Protein AF-A0AAX4FGJ7-F1 (afdb_monomer)

Foldseek 3Di:
DPAPPCCVVCVVVVDPDDDPPPDPVLLVQLCVQVVDNPDDPVVSSVSCVLDDDDDLQPDDQDRDPPGDDDLVSLLVSLVCCQAPPCLVSVDPDDDDDPSSVVSRDFFDQDPPDWFDAPVPPDPDPDDPPRGDGHGDTDGDHPNDDD

Organism: Xanthomonas euvesicatoria (NCBI:txid456327)

Secondary structure (DSSP, 8-state):
---HHHHHHTGGGGSS---TT--HHHHHHHHHHHS-SS--HHHHHHHHTT-----S--S---SSTT----HHHHHHHHHHIIIIIHHHH--S-----HHHHHH----EE-TTPPPB--GGGGSSSS-GGG-S-B--EE---TT---

Mean predicted aligned error: 9.86 Å

pLDDT: mean 76.16, std 13.31, range [43.31, 94.31]

Radius of gyration: 17.34 Å; Cα contacts (8 Å, |Δi|>4): 126; chains: 1; bounding box: 44×32×40 Å

Solvent-accessible surface area (backbone atoms only — not comparable to full-atom values): 9430 Å² total; per-residue (Å²): 136,90,48,66,61,59,48,68,76,40,44,73,74,74,47,96,69,88,55,99,78,56,55,76,67,54,55,50,50,36,29,68,70,64,74,41,94,83,68,51,72,70,57,37,60,57,50,55,77,79,61,84,88,80,69,51,43,80,58,86,46,71,75,51,96,84,50,60,66,55,70,65,41,34,34,55,18,39,52,46,43,46,70,64,42,42,49,72,67,64,67,94,74,85,90,68,57,74,71,54,49,76,47,46,84,77,54,46,74,39,85,93,59,77,51,51,55,52,71,78,82,55,89,55,98,63,76,74,83,57,59,64,64,36,80,46,64,43,74,85,46,70,76,72,77,134

Structure (mmCIF, N/CA/C/O backbone):
data_AF-A0AAX4FGJ7-F1
#
_entry.id   AF-A0AAX4FGJ7-F1
#
loop_
_atom_site.group_PDB
_atom_site.id
_atom_site.type_symbol
_atom_site.label_atom_id
_atom_site.label_alt_id
_atom_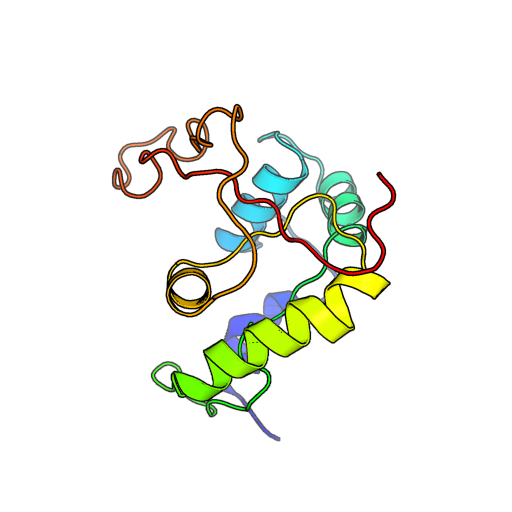site.label_comp_id
_atom_site.label_asym_id
_atom_site.label_entity_id
_atom_site.label_seq_id
_atom_site.pdbx_PDB_ins_code
_atom_site.Cartn_x
_atom_site.Cartn_y
_atom_site.Cartn_z
_atom_site.occupancy
_atom_site.B_iso_or_equiv
_atom_site.auth_seq_id
_atom_site.auth_comp_id
_atom_site.auth_asym_id
_atom_site.auth_atom_id
_atom_site.pdbx_PDB_model_num
ATOM 1 N N . MET A 1 1 ? 21.584 -11.094 -15.726 1.00 45.91 1 MET A N 1
ATOM 2 C CA . MET A 1 1 ? 21.293 -10.890 -14.291 1.00 45.91 1 MET A CA 1
ATOM 3 C C . MET A 1 1 ? 20.689 -9.511 -14.188 1.00 45.91 1 MET A C 1
ATOM 5 O O . MET A 1 1 ? 21.393 -8.527 -14.374 1.00 45.91 1 MET A O 1
ATOM 9 N N . ASP A 1 2 ? 19.373 -9.451 -14.035 1.00 52.88 2 ASP A N 1
ATOM 10 C CA . ASP A 1 2 ? 18.629 -8.218 -14.262 1.00 52.88 2 ASP A CA 1
ATOM 11 C C . ASP A 1 2 ? 18.406 -7.509 -12.923 1.00 52.88 2 ASP A C 1
ATOM 13 O O . ASP A 1 2 ? 17.819 -8.100 -12.021 1.00 52.88 2 ASP A O 1
ATOM 17 N N . ARG A 1 3 ? 18.784 -6.219 -12.847 1.00 62.75 3 ARG A N 1
ATOM 18 C CA . ARG A 1 3 ? 18.476 -5.236 -11.771 1.00 62.75 3 ARG A CA 1
ATOM 19 C C . ARG A 1 3 ? 19.523 -5.092 -10.637 1.00 62.75 3 ARG A C 1
ATOM 21 O O . ARG A 1 3 ? 19.158 -5.209 -9.467 1.00 62.75 3 ARG A O 1
ATOM 28 N N . PRO A 1 4 ? 20.780 -4.714 -10.946 1.00 66.62 4 PRO A N 1
ATOM 29 C CA . PRO A 1 4 ? 21.821 -4.490 -9.931 1.00 66.62 4 PRO A CA 1
ATOM 30 C C . PRO A 1 4 ? 21.441 -3.402 -8.914 1.00 66.62 4 PRO A C 1
ATOM 32 O O . PRO A 1 4 ? 21.578 -3.610 -7.718 1.00 66.62 4 PRO A O 1
ATOM 35 N N . PHE A 1 5 ? 20.833 -2.293 -9.356 1.00 67.25 5 PHE A N 1
ATOM 36 C CA . PHE A 1 5 ? 20.390 -1.229 -8.444 1.00 67.25 5 PHE A CA 1
ATOM 37 C C . PHE A 1 5 ? 19.383 -1.723 -7.394 1.00 67.25 5 PHE A C 1
ATOM 39 O O . PHE A 1 5 ? 19.488 -1.378 -6.224 1.00 67.25 5 PHE A O 1
ATOM 46 N N . THR A 1 6 ? 18.396 -2.526 -7.802 1.00 65.81 6 THR A N 1
ATOM 47 C CA . THR A 1 6 ? 17.395 -3.079 -6.879 1.00 65.81 6 THR A CA 1
ATOM 48 C C . THR A 1 6 ? 18.039 -4.063 -5.910 1.00 65.81 6 THR A C 1
ATOM 50 O O . THR A 1 6 ? 17.722 -4.035 -4.728 1.00 65.81 6 THR A O 1
ATOM 53 N N . GLN A 1 7 ? 18.947 -4.910 -6.393 1.00 67.69 7 GLN A N 1
ATOM 54 C CA . GLN A 1 7 ? 19.646 -5.866 -5.539 1.00 67.69 7 GLN A CA 1
ATOM 55 C C . GLN A 1 7 ? 20.508 -5.159 -4.497 1.00 67.69 7 GLN A C 1
ATOM 57 O O . GLN A 1 7 ? 20.376 -5.472 -3.323 1.00 67.69 7 GLN A O 1
ATOM 62 N N . ASP A 1 8 ? 21.304 -4.169 -4.896 1.00 69.69 8 ASP A N 1
ATOM 63 C CA . ASP A 1 8 ? 22.184 -3.447 -3.976 1.00 69.69 8 ASP A CA 1
ATOM 64 C C . ASP A 1 8 ? 21.388 -2.596 -2.978 1.00 69.69 8 ASP A C 1
ATOM 66 O O . ASP A 1 8 ? 21.679 -2.589 -1.784 1.00 69.69 8 ASP A O 1
ATOM 70 N N . HIS A 1 9 ? 20.348 -1.895 -3.444 1.00 66.81 9 HIS A N 1
ATOM 71 C CA . HIS A 1 9 ? 19.564 -0.989 -2.599 1.00 66.81 9 HIS A CA 1
ATOM 72 C C . HIS A 1 9 ? 18.646 -1.721 -1.612 1.00 66.81 9 HIS A C 1
ATOM 74 O O . HIS A 1 9 ? 18.355 -1.198 -0.540 1.00 66.81 9 HIS A O 1
ATOM 80 N N . PHE A 1 10 ? 18.184 -2.920 -1.970 1.00 66.81 10 PHE A N 1
ATOM 81 C CA . PHE A 1 10 ? 17.288 -3.730 -1.146 1.00 66.81 10 PHE A CA 1
ATOM 82 C C . PHE A 1 10 ? 17.952 -5.024 -0.664 1.00 66.81 10 PHE A C 1
ATOM 84 O O . PHE A 1 10 ? 17.254 -5.956 -0.274 1.00 66.81 10 PHE A O 1
ATOM 91 N N . LEU A 1 11 ? 19.287 -5.101 -0.657 1.00 67.69 11 LEU A N 1
ATOM 92 C CA . LEU A 1 11 ? 20.019 -6.303 -0.244 1.00 67.69 11 LEU A CA 1
ATOM 93 C C . LEU A 1 11 ? 19.629 -6.744 1.171 1.00 67.69 11 LEU A C 1
ATOM 95 O O . LEU A 1 11 ? 19.444 -7.929 1.432 1.00 67.69 11 LEU A O 1
ATOM 99 N N . GLU A 1 12 ? 19.423 -5.778 2.065 1.00 63.19 12 GLU A N 1
ATOM 100 C CA . GLU A 1 12 ? 18.963 -6.020 3.435 1.00 63.19 12 GLU A CA 1
ATOM 101 C C . GLU A 1 12 ? 17.558 -6.654 3.473 1.00 63.19 12 GLU A C 1
ATOM 103 O O . GLU A 1 12 ? 17.297 -7.492 4.332 1.00 63.19 12 GLU A O 1
ATOM 108 N N . MET A 1 13 ? 16.685 -6.353 2.497 1.00 60.72 13 MET A N 1
ATOM 109 C CA . MET A 1 13 ? 15.375 -7.012 2.329 1.00 60.72 13 MET A CA 1
ATOM 110 C C . MET A 1 13 ? 15.480 -8.436 1.777 1.00 60.72 13 MET A C 1
ATOM 112 O O . MET A 1 13 ? 14.540 -9.213 1.923 1.00 60.72 13 MET A O 1
ATOM 116 N N . ALA A 1 14 ? 16.586 -8.783 1.113 1.00 62.31 14 ALA A N 1
ATOM 117 C CA . ALA A 1 14 ? 16.789 -10.120 0.559 1.00 62.31 14 ALA A CA 1
ATOM 118 C C . ALA A 1 14 ? 17.200 -11.145 1.629 1.00 62.31 14 ALA A C 1
ATOM 120 O O . ALA A 1 14 ? 17.174 -12.348 1.366 1.00 62.31 14 ALA A O 1
ATOM 121 N N . THR A 1 15 ? 17.571 -10.692 2.833 1.00 61.44 15 THR A N 1
ATOM 122 C CA . THR A 1 15 ? 17.929 -11.577 3.943 1.00 61.44 15 THR A CA 1
ATOM 123 C C . THR A 1 15 ? 16.752 -11.743 4.909 1.00 61.44 15 THR A C 1
ATOM 125 O O . THR A 1 15 ? 16.112 -10.759 5.272 1.00 61.44 15 THR A O 1
ATOM 128 N N . PRO A 1 16 ? 16.459 -12.966 5.387 1.00 57.97 16 PRO A N 1
ATOM 129 C CA . PRO A 1 16 ? 15.381 -13.195 6.351 1.00 57.97 16 PRO A CA 1
ATOM 130 C C . PRO A 1 16 ? 15.745 -12.752 7.783 1.00 57.97 16 PRO A C 1
ATOM 132 O O . PRO A 1 16 ? 14.987 -13.010 8.717 1.00 57.97 16 PRO A O 1
ATOM 135 N N . ILE A 1 17 ? 16.916 -12.137 7.985 1.00 62.94 17 ILE A N 1
ATOM 136 C CA . ILE A 1 17 ? 17.469 -11.829 9.305 1.00 62.94 17 ILE A CA 1
ATOM 137 C C . ILE A 1 17 ? 17.300 -10.335 9.577 1.00 62.94 17 ILE A C 1
ATOM 139 O O . ILE A 1 17 ? 18.068 -9.514 9.085 1.00 62.94 17 ILE A O 1
ATOM 143 N N . ARG A 1 18 ? 16.308 -9.995 10.403 1.00 63.66 18 ARG A N 1
ATOM 144 C CA . ARG A 1 18 ? 16.127 -8.640 10.947 1.00 63.66 18 ARG A CA 1
ATOM 145 C C . ARG A 1 18 ? 17.236 -8.356 11.955 1.00 63.66 18 ARG A C 1
ATOM 147 O O . ARG A 1 18 ? 17.497 -9.183 12.833 1.00 63.66 18 ARG A O 1
ATOM 154 N N . SER A 1 19 ? 17.873 -7.196 11.862 1.00 67.56 19 SER A N 1
ATOM 155 C CA . SER A 1 19 ? 18.965 -6.812 12.754 1.00 67.56 19 SER A CA 1
ATOM 156 C C . SER A 1 19 ? 18.750 -5.419 13.344 1.00 67.56 19 SER A C 1
ATOM 158 O O . SER A 1 19 ? 18.088 -4.564 12.767 1.00 67.56 19 SER A O 1
ATOM 160 N N . GLY A 1 20 ? 19.384 -5.129 14.482 1.00 63.19 20 GLY A N 1
ATOM 161 C CA . GLY A 1 20 ? 19.401 -3.766 15.034 1.00 63.19 20 GLY A CA 1
ATOM 162 C C . GLY A 1 20 ? 20.145 -2.739 14.161 1.00 63.19 20 GLY A C 1
ATOM 163 O O . GLY A 1 20 ? 20.202 -1.569 14.532 1.00 63.19 20 GLY A O 1
ATOM 164 N N . ARG A 1 21 ? 20.744 -3.167 13.040 1.00 66.38 21 ARG A N 1
ATOM 165 C CA . ARG A 1 21 ? 21.408 -2.308 12.049 1.00 66.38 21 ARG A CA 1
ATOM 166 C C . ARG A 1 21 ? 20.516 -1.978 10.854 1.00 66.38 21 ARG A C 1
ATOM 168 O O . ARG A 1 21 ? 20.956 -1.212 10.002 1.00 66.38 21 ARG A O 1
ATOM 175 N N . ASP A 1 22 ? 19.307 -2.534 10.795 1.00 67.19 22 ASP A N 1
ATOM 176 C CA . ASP A 1 22 ? 18.365 -2.267 9.715 1.00 67.19 22 ASP A CA 1
ATOM 177 C C . ASP A 1 22 ? 18.121 -0.751 9.603 1.00 67.19 22 ASP A C 1
ATOM 179 O O . ASP A 1 22 ? 17.949 -0.047 10.607 1.00 67.19 22 ASP A O 1
ATOM 183 N N . GLY A 1 23 ? 18.138 -0.233 8.372 1.00 65.62 23 GLY A N 1
ATOM 184 C CA . GLY A 1 23 ? 18.055 1.203 8.115 1.00 65.62 23 GLY A CA 1
ATOM 185 C C . GLY A 1 23 ? 16.788 1.887 8.676 1.00 65.62 23 GLY A C 1
ATOM 186 O O . GLY A 1 23 ? 15.798 1.231 9.012 1.00 65.62 23 GLY A O 1
ATOM 187 N N . PRO A 1 24 ? 16.755 3.237 8.721 1.00 68.25 24 PRO A N 1
ATOM 188 C CA . PRO A 1 24 ? 15.666 4.020 9.327 1.00 68.25 24 PRO A CA 1
ATOM 189 C C . PRO A 1 24 ? 14.254 3.672 8.835 1.00 68.25 24 PRO A C 1
ATOM 191 O O . PRO A 1 24 ? 13.284 3.831 9.574 1.00 68.25 24 PRO A O 1
ATOM 194 N N . PHE A 1 25 ? 14.142 3.187 7.598 1.00 69.81 25 PHE A N 1
ATOM 195 C CA . PHE A 1 25 ? 12.896 2.708 7.006 1.00 69.81 25 PHE A CA 1
ATOM 196 C C . PHE A 1 25 ? 12.285 1.541 7.793 1.00 69.81 25 PHE A C 1
ATOM 198 O O . PHE A 1 25 ? 11.123 1.598 8.187 1.00 69.81 25 PHE A O 1
ATOM 205 N N . PHE A 1 26 ? 13.078 0.512 8.082 1.00 70.69 26 PHE A N 1
ATOM 206 C CA . PHE A 1 26 ? 12.612 -0.683 8.777 1.00 70.69 26 PHE A CA 1
ATOM 207 C C . PHE A 1 26 ? 12.242 -0.407 10.224 1.00 70.69 26 PHE A C 1
ATOM 209 O O . PHE A 1 26 ? 11.239 -0.922 10.705 1.00 70.69 26 PHE A O 1
ATOM 216 N N . ARG A 1 27 ? 13.005 0.463 10.891 1.00 70.81 27 ARG A N 1
ATOM 217 C CA . ARG A 1 27 ? 12.684 0.894 12.251 1.00 70.81 27 ARG A CA 1
ATOM 218 C C . ARG A 1 27 ? 11.360 1.659 12.311 1.00 70.81 27 ARG A C 1
ATOM 220 O O . ARG A 1 27 ? 10.616 1.508 13.274 1.00 70.81 27 ARG A O 1
ATOM 227 N N . ALA A 1 28 ? 11.062 2.474 11.296 1.00 69.25 28 ALA A N 1
ATOM 228 C CA . ALA A 1 28 ? 9.787 3.181 11.200 1.00 69.25 28 ALA A CA 1
ATOM 229 C C . ALA A 1 28 ? 8.613 2.224 10.935 1.00 69.25 28 ALA A C 1
ATOM 231 O O . ALA A 1 28 ? 7.551 2.405 11.525 1.00 69.25 28 ALA A O 1
ATOM 232 N N . LEU A 1 29 ? 8.811 1.197 10.101 1.00 70.88 29 LEU A N 1
ATOM 233 C CA . LEU A 1 29 ? 7.806 0.155 9.877 1.00 70.88 29 LEU A CA 1
ATOM 234 C C . LEU A 1 29 ? 7.553 -0.681 11.133 1.00 70.88 29 LEU A C 1
ATOM 236 O O . LEU A 1 29 ? 6.402 -0.877 11.501 1.00 70.88 29 LEU A O 1
ATOM 240 N N . ASP A 1 30 ? 8.600 -1.092 11.848 1.00 76.06 30 ASP A N 1
ATOM 241 C CA . ASP A 1 30 ? 8.440 -1.838 13.101 1.00 76.06 30 ASP A CA 1
ATOM 242 C C . ASP A 1 30 ? 7.722 -1.009 14.172 1.00 76.06 30 ASP A C 1
ATOM 244 O O . ASP A 1 30 ? 6.862 -1.526 14.884 1.00 76.06 30 ASP A O 1
ATOM 248 N N . LEU A 1 31 ? 8.018 0.292 14.261 1.00 70.31 31 LEU A N 1
ATOM 249 C CA . LEU A 1 31 ? 7.291 1.220 15.130 1.00 70.31 31 LEU A CA 1
ATOM 250 C C . LEU A 1 31 ? 5.816 1.334 14.726 1.00 70.31 31 LEU A C 1
ATOM 252 O O . LEU A 1 31 ? 4.951 1.341 15.596 1.00 70.31 31 LEU A O 1
ATOM 256 N N . MET A 1 32 ? 5.519 1.432 13.428 1.00 68.81 32 MET A N 1
ATOM 257 C CA . MET A 1 32 ? 4.144 1.495 12.922 1.00 68.81 32 MET A CA 1
ATOM 258 C C . MET A 1 32 ? 3.368 0.214 13.256 1.00 68.81 32 MET A C 1
ATOM 260 O O . MET A 1 32 ? 2.219 0.288 13.679 1.00 68.81 32 MET A O 1
ATOM 264 N N . LEU A 1 33 ? 4.018 -0.939 13.107 1.00 71.81 33 LEU A N 1
ATOM 265 C CA . LEU A 1 33 ? 3.444 -2.260 13.342 1.00 71.81 33 LEU A CA 1
ATOM 266 C C . LEU A 1 33 ? 3.210 -2.581 14.815 1.00 71.81 33 LEU A C 1
ATOM 268 O O . LEU A 1 33 ? 2.203 -3.187 15.175 1.00 71.81 33 LEU A O 1
ATOM 272 N N . THR A 1 34 ? 4.167 -2.216 15.665 1.00 74.00 34 THR A N 1
ATOM 273 C CA . THR A 1 34 ? 4.140 -2.552 17.096 1.00 74.00 34 THR A CA 1
ATOM 274 C C . THR A 1 34 ? 3.542 -1.438 17.948 1.00 74.00 34 THR A C 1
ATOM 276 O O . THR A 1 34 ? 3.150 -1.681 19.086 1.00 74.00 34 THR A O 1
ATOM 279 N N . GLY A 1 35 ? 3.492 -0.205 17.434 1.00 72.00 35 GLY A N 1
ATOM 280 C CA . GLY A 1 35 ? 3.058 0.984 18.168 1.00 72.00 35 GLY A CA 1
ATOM 281 C C . GLY A 1 35 ? 4.003 1.410 19.299 1.00 72.00 35 GLY A C 1
ATOM 282 O O . GLY A 1 35 ? 3.637 2.266 20.105 1.00 72.00 35 GLY A O 1
ATOM 283 N N . ARG A 1 36 ? 5.202 0.820 19.401 1.00 69.06 36 ARG A N 1
ATOM 284 C CA . ARG A 1 36 ? 6.140 1.019 20.520 1.00 69.06 36 ARG A CA 1
ATOM 285 C C . ARG A 1 36 ? 7.541 1.347 20.024 1.00 69.06 36 ARG A C 1
ATOM 287 O O . ARG A 1 36 ? 7.900 0.987 18.916 1.00 69.06 36 ARG A O 1
ATOM 294 N N . GLN A 1 37 ? 8.348 2.042 20.826 1.00 71.38 37 GLN A N 1
ATOM 295 C CA . GLN A 1 37 ? 9.752 2.335 20.476 1.00 71.38 37 GLN A CA 1
ATOM 296 C C . GLN A 1 37 ? 10.736 1.274 20.992 1.00 71.38 37 GLN A C 1
ATOM 298 O O . GLN A 1 37 ? 11.852 1.177 20.483 1.00 71.38 37 GLN A O 1
ATOM 303 N N . ASP A 1 38 ? 10.322 0.497 21.990 1.00 78.69 38 ASP A N 1
ATOM 304 C CA . ASP A 1 38 ? 11.078 -0.534 22.706 1.00 78.69 38 ASP A CA 1
ATOM 305 C C . ASP A 1 38 ? 10.660 -1.961 22.303 1.00 78.69 38 ASP A C 1
ATOM 307 O O . ASP A 1 38 ? 10.799 -2.910 23.077 1.00 78.69 38 ASP A O 1
ATOM 311 N N . PHE A 1 39 ? 10.146 -2.123 21.079 1.00 74.56 39 PHE A N 1
ATOM 312 C CA . PHE A 1 39 ? 9.744 -3.426 20.559 1.00 74.56 39 PHE A CA 1
ATOM 313 C C . PHE A 1 39 ? 10.908 -4.419 20.536 1.0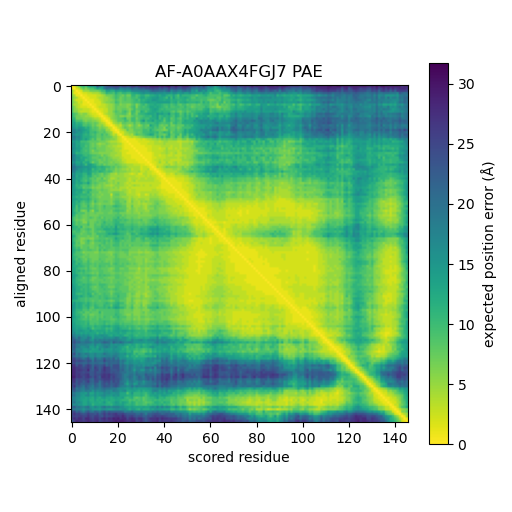0 74.56 39 PHE A C 1
ATOM 315 O O . PHE A 1 39 ? 12.064 -4.078 20.271 1.00 74.56 39 PHE A O 1
ATOM 322 N N . GLN A 1 40 ? 10.581 -5.689 20.757 1.00 82.44 40 GLN A N 1
ATOM 323 C CA . GLN A 1 40 ? 11.524 -6.773 20.517 1.00 82.44 40 GLN A CA 1
ATOM 324 C C . GLN A 1 40 ? 11.519 -7.122 19.025 1.00 82.44 40 GLN A C 1
ATOM 326 O O . GLN A 1 40 ? 10.459 -7.203 18.407 1.00 82.44 40 GLN A O 1
ATOM 331 N N . LEU A 1 41 ? 12.686 -7.397 18.434 1.00 77.06 41 LEU A N 1
ATOM 332 C CA . LEU A 1 41 ? 12.781 -7.740 17.004 1.00 77.06 41 LEU A CA 1
ATOM 333 C C . LEU A 1 41 ? 11.900 -8.941 16.620 1.00 77.06 41 LEU A C 1
ATOM 335 O O . LEU A 1 41 ? 11.336 -8.971 15.530 1.00 77.06 41 LEU A O 1
ATOM 339 N N . ALA A 1 42 ? 11.745 -9.913 17.523 1.00 80.00 42 ALA A N 1
ATOM 340 C CA . ALA A 1 42 ? 10.887 -11.076 17.303 1.00 80.00 42 ALA A CA 1
ATOM 341 C C . ALA A 1 42 ? 9.393 -10.712 17.232 1.00 80.00 42 ALA A C 1
ATOM 343 O O . ALA A 1 42 ? 8.652 -11.294 16.442 1.00 80.00 42 ALA A O 1
ATOM 344 N N . GLU A 1 43 ? 8.954 -9.739 18.031 1.00 79.00 43 GLU A N 1
ATOM 345 C CA . GLU A 1 43 ? 7.582 -9.229 18.011 1.00 79.00 43 GLU A CA 1
ATOM 346 C C . GLU A 1 43 ? 7.308 -8.463 16.718 1.00 79.00 43 GLU A C 1
ATOM 348 O O . GLU A 1 43 ? 6.309 -8.726 16.050 1.00 79.00 43 GLU A O 1
ATOM 353 N N . ALA A 1 44 ? 8.236 -7.590 16.321 1.00 77.62 44 ALA A N 1
ATOM 354 C CA . ALA A 1 44 ? 8.160 -6.904 15.042 1.00 77.62 44 ALA A CA 1
ATOM 355 C C . ALA A 1 44 ? 8.077 -7.919 13.890 1.00 77.62 44 ALA A C 1
ATOM 357 O O . ALA A 1 44 ? 7.119 -7.902 13.124 1.00 77.62 44 ALA A O 1
ATOM 358 N N . ALA A 1 45 ? 8.993 -8.891 13.825 1.00 78.44 45 ALA A N 1
ATOM 359 C CA . ALA A 1 45 ? 8.984 -9.937 12.800 1.00 78.44 45 ALA A CA 1
ATOM 360 C C . ALA A 1 45 ? 7.676 -10.756 12.765 1.00 78.44 45 ALA A C 1
ATOM 362 O O . ALA A 1 45 ? 7.251 -11.198 11.696 1.00 78.44 45 ALA A O 1
ATOM 363 N N . ALA A 1 46 ? 7.018 -10.965 13.909 1.00 81.12 46 ALA A N 1
ATOM 364 C CA . ALA A 1 46 ? 5.711 -11.614 13.951 1.00 81.12 46 ALA A CA 1
ATOM 365 C C . ALA A 1 46 ? 4.603 -10.733 13.350 1.00 81.12 46 ALA A C 1
ATOM 367 O O . ALA A 1 46 ? 3.728 -11.261 12.662 1.00 81.12 46 ALA A O 1
ATOM 368 N N . ALA A 1 47 ? 4.654 -9.415 13.563 1.00 78.94 47 ALA A N 1
ATOM 369 C CA . ALA A 1 47 ? 3.706 -8.462 12.990 1.00 78.94 47 ALA A CA 1
ATOM 370 C C . ALA A 1 47 ? 3.814 -8.384 11.456 1.00 78.94 47 ALA A C 1
ATOM 372 O O . ALA A 1 47 ? 2.788 -8.398 10.779 1.00 78.94 47 ALA A O 1
ATOM 373 N N . TRP A 1 48 ? 5.030 -8.454 10.901 1.00 78.06 48 TRP A N 1
ATOM 374 C CA . TRP A 1 48 ? 5.269 -8.488 9.447 1.00 78.06 48 TRP A CA 1
ATOM 375 C C . TRP A 1 48 ? 4.538 -9.629 8.721 1.00 78.06 48 TRP A C 1
ATOM 377 O O . TRP A 1 48 ? 4.216 -9.506 7.544 1.00 78.06 48 TRP A O 1
ATOM 387 N N . LYS A 1 49 ? 4.213 -10.736 9.407 1.00 80.94 49 LYS A N 1
ATOM 388 C CA . LYS A 1 49 ? 3.433 -11.844 8.817 1.00 80.94 49 LYS A CA 1
ATOM 389 C C . LYS A 1 49 ? 1.989 -11.463 8.475 1.00 80.94 49 LYS A C 1
ATOM 391 O O . LYS A 1 49 ? 1.306 -12.241 7.817 1.00 80.94 49 LYS A O 1
ATOM 396 N N . ARG A 1 50 ? 1.511 -10.323 8.976 1.00 82.38 50 ARG A N 1
ATOM 397 C CA . ARG A 1 50 ? 0.157 -9.803 8.752 1.00 82.38 50 ARG A CA 1
ATOM 398 C C . ARG A 1 50 ? 0.129 -8.668 7.731 1.00 82.38 50 ARG A C 1
ATOM 400 O O . ARG A 1 50 ? -0.933 -8.104 7.497 1.00 82.38 50 ARG A O 1
ATOM 407 N N . GLU A 1 51 ? 1.270 -8.335 7.135 1.00 82.31 51 GLU A N 1
ATOM 408 C CA . GLU A 1 51 ? 1.372 -7.281 6.134 1.00 82.31 51 GLU A CA 1
ATOM 409 C C . GLU A 1 51 ? 1.523 -7.852 4.729 1.00 82.31 51 GLU A C 1
ATOM 411 O O . GLU A 1 51 ? 2.168 -8.878 4.504 1.00 82.31 51 GLU A O 1
ATOM 416 N N . ALA A 1 52 ? 0.961 -7.132 3.763 1.00 86.31 52 ALA A N 1
ATOM 417 C CA . ALA A 1 52 ? 1.176 -7.374 2.350 1.00 86.31 52 ALA A CA 1
ATOM 418 C C . ALA A 1 52 ? 1.711 -6.099 1.696 1.00 86.31 52 ALA A C 1
ATOM 420 O O . ALA A 1 52 ? 1.189 -5.005 1.913 1.00 86.31 52 ALA A O 1
ATOM 421 N N . PHE A 1 53 ? 2.739 -6.251 0.861 1.00 86.00 53 PHE A N 1
ATOM 422 C CA . PHE A 1 53 ? 3.310 -5.158 0.083 1.00 86.00 53 PHE A CA 1
ATOM 423 C C . PHE A 1 53 ? 2.932 -5.309 -1.378 1.00 86.00 53 PHE A C 1
ATOM 425 O O . PHE A 1 53 ? 3.088 -6.375 -1.972 1.00 86.00 53 PHE A O 1
ATOM 432 N N . MET A 1 54 ? 2.514 -4.204 -1.982 1.00 86.62 54 MET A N 1
ATOM 433 C CA . MET A 1 54 ? 2.339 -4.127 -3.421 1.00 86.62 54 MET A CA 1
ATOM 434 C C . MET A 1 54 ? 2.689 -2.740 -3.940 1.00 86.62 54 MET A C 1
ATOM 436 O O . MET A 1 54 ? 2.493 -1.724 -3.273 1.00 86.62 54 MET A O 1
ATOM 440 N N . ASN A 1 55 ? 3.185 -2.697 -5.171 1.00 89.38 55 ASN A N 1
ATOM 441 C CA . ASN A 1 55 ? 3.228 -1.458 -5.933 1.00 89.38 55 ASN A CA 1
ATOM 442 C C . ASN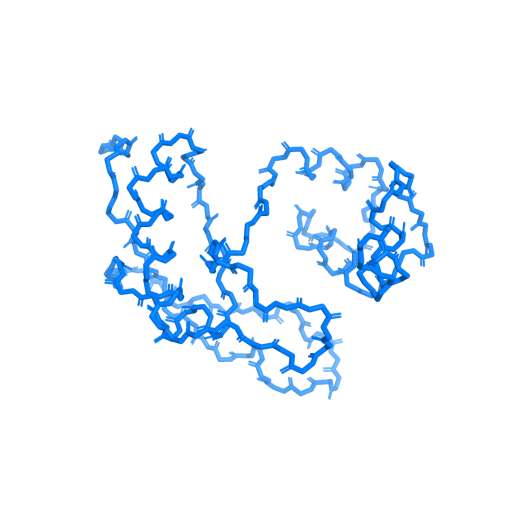 A 1 55 ? 1.859 -1.230 -6.566 1.00 89.38 55 ASN A C 1
ATOM 444 O O . ASN A 1 55 ? 1.221 -2.196 -6.963 1.00 89.38 55 ASN A O 1
ATOM 448 N N . LEU A 1 56 ? 1.423 0.026 -6.709 1.00 90.75 56 LEU A N 1
ATOM 449 C CA . LEU A 1 56 ? 0.169 0.307 -7.415 1.00 90.75 56 LEU A CA 1
ATOM 450 C C . LEU A 1 56 ? 0.299 -0.059 -8.904 1.00 90.75 56 LEU A C 1
ATOM 452 O O . LEU A 1 56 ? -0.500 -0.825 -9.424 1.00 90.75 56 LEU A O 1
ATOM 456 N N . SER A 1 57 ? 1.355 0.414 -9.576 1.00 92.12 57 SER A N 1
ATOM 457 C CA . SER A 1 57 ? 1.648 0.012 -10.959 1.00 92.12 57 SER A CA 1
ATOM 458 C C . SER A 1 57 ? 2.123 -1.438 -11.013 1.00 92.12 57 SER A C 1
ATOM 460 O O . SER A 1 57 ? 3.197 -1.743 -10.494 1.00 92.12 57 SER A O 1
ATOM 462 N N . GLN A 1 58 ? 1.383 -2.289 -11.728 1.00 90.31 58 GLN A N 1
ATOM 463 C CA . GLN A 1 58 ? 1.813 -3.659 -12.047 1.00 90.31 58 GLN A CA 1
ATOM 464 C C . GLN A 1 58 ? 2.739 -3.714 -13.273 1.00 90.31 58 GLN A C 1
ATOM 466 O O . GLN A 1 58 ? 3.431 -4.704 -13.501 1.00 90.31 58 GLN A O 1
ATOM 471 N N . ALA A 1 59 ? 2.787 -2.638 -14.064 1.00 89.81 59 ALA A N 1
ATOM 472 C CA . ALA A 1 59 ? 3.688 -2.537 -15.202 1.00 89.81 59 ALA A CA 1
ATOM 473 C C . ALA A 1 59 ? 5.125 -2.233 -14.753 1.00 89.81 59 ALA A C 1
ATOM 475 O O . ALA A 1 59 ? 5.359 -1.402 -13.868 1.00 89.81 59 ALA A O 1
ATOM 476 N N . PHE A 1 60 ? 6.098 -2.858 -15.420 1.00 87.94 60 PHE A N 1
ATOM 477 C CA . PHE A 1 60 ? 7.514 -2.582 -15.200 1.00 87.94 60 PHE A CA 1
ATOM 478 C C . PHE A 1 60 ? 7.864 -1.153 -15.637 1.00 87.94 60 PHE A C 1
ATOM 480 O O . PHE A 1 60 ? 7.712 -0.790 -16.802 1.00 87.94 60 PHE A O 1
ATOM 487 N N . ALA A 1 61 ? 8.353 -0.343 -14.696 1.00 87.88 61 ALA A N 1
ATOM 488 C CA . ALA A 1 61 ? 8.728 1.047 -14.954 1.00 87.88 61 ALA A CA 1
ATOM 489 C C . ALA A 1 61 ? 10.164 1.206 -15.485 1.00 87.88 61 ALA A C 1
ATOM 491 O O . ALA A 1 61 ? 10.470 2.235 -16.080 1.00 87.88 61 ALA A O 1
ATOM 492 N N . GLY A 1 62 ? 11.041 0.217 -15.272 1.00 86.00 62 GLY A N 1
ATOM 493 C CA . GLY A 1 62 ? 12.450 0.249 -15.672 1.00 86.00 62 GLY A CA 1
ATOM 494 C C . GLY A 1 62 ? 13.420 -0.098 -14.533 1.00 86.00 62 GLY A C 1
ATOM 495 O O . GLY A 1 62 ? 13.008 -0.445 -13.431 1.00 86.00 62 GLY A O 1
ATOM 496 N N . CYS A 1 63 ? 14.728 -0.005 -14.802 1.00 81.19 63 CYS A N 1
ATOM 497 C CA . CYS A 1 63 ? 15.801 -0.449 -13.895 1.00 81.19 63 CYS A CA 1
ATOM 498 C C . CYS A 1 63 ? 16.630 0.672 -13.230 1.00 81.19 63 CYS A C 1
ATOM 500 O O . CYS A 1 63 ? 17.638 0.374 -12.592 1.00 81.19 63 CYS A O 1
ATOM 502 N N . GLN A 1 64 ? 16.244 1.944 -13.378 1.00 78.62 64 GLN A N 1
ATOM 503 C CA . GLN A 1 64 ? 16.985 3.097 -12.852 1.00 78.62 64 GLN A CA 1
ATOM 504 C C . GLN A 1 64 ? 16.144 3.903 -11.856 1.00 78.62 64 GLN A C 1
ATOM 506 O O . GLN A 1 64 ? 14.917 3.936 -11.936 1.00 78.62 64 GLN A O 1
ATOM 511 N N . ALA A 1 65 ? 16.811 4.602 -10.934 1.00 75.88 65 ALA A N 1
ATOM 512 C CA . ALA A 1 65 ? 16.174 5.325 -9.830 1.00 75.88 65 ALA A CA 1
ATOM 513 C C . ALA A 1 65 ? 15.245 6.476 -10.263 1.00 75.88 65 ALA A C 1
ATOM 515 O O . ALA A 1 65 ? 14.380 6.903 -9.496 1.00 75.88 65 ALA A O 1
ATOM 516 N N . ASN A 1 66 ? 15.406 6.999 -11.478 1.00 83.12 66 ASN A N 1
ATOM 517 C CA . ASN A 1 66 ? 14.582 8.056 -12.072 1.00 83.12 66 ASN A CA 1
ATOM 518 C C . ASN A 1 66 ? 13.446 7.513 -12.957 1.00 83.12 66 ASN A C 1
ATOM 520 O O . ASN A 1 66 ? 12.584 8.290 -13.365 1.00 83.12 66 ASN A O 1
ATOM 524 N N . HIS A 1 67 ? 13.403 6.208 -13.228 1.00 87.00 67 HIS A N 1
ATOM 525 C CA . HIS A 1 67 ? 12.326 5.608 -14.002 1.00 87.00 67 HIS A CA 1
ATOM 526 C C . HIS A 1 67 ? 11.014 5.634 -13.213 1.00 87.00 67 HIS A C 1
ATOM 528 O O . HIS A 1 67 ? 10.973 5.366 -12.009 1.00 87.00 67 HIS A O 1
ATOM 534 N N . ARG A 1 68 ? 9.926 6.018 -13.882 1.00 87.19 68 ARG A N 1
ATOM 535 C CA . ARG A 1 68 ? 8.601 6.176 -13.274 1.00 87.19 68 ARG A CA 1
ATOM 536 C C . ARG A 1 68 ? 7.566 5.431 -14.111 1.00 87.19 68 ARG A C 1
ATOM 538 O O . ARG A 1 68 ? 7.660 5.465 -15.338 1.00 87.19 68 ARG A O 1
ATOM 545 N N . PRO A 1 69 ? 6.578 4.778 -13.478 1.00 90.06 69 PRO A N 1
ATOM 546 C CA . PRO A 1 69 ? 5.460 4.214 -14.216 1.00 90.06 69 PRO A CA 1
ATOM 547 C C . PRO A 1 69 ? 4.677 5.334 -14.908 1.00 90.06 69 PRO A C 1
ATOM 549 O O . PRO A 1 69 ? 4.620 6.468 -14.427 1.00 90.06 69 PRO A O 1
ATOM 552 N N . ARG A 1 70 ? 4.055 5.010 -16.044 1.00 91.44 70 ARG A N 1
ATOM 553 C CA . ARG A 1 70 ? 3.126 5.930 -16.712 1.00 91.44 70 ARG A CA 1
ATOM 554 C C . ARG A 1 70 ? 1.889 6.124 -15.837 1.00 91.44 70 ARG A C 1
ATOM 556 O O . ARG A 1 70 ? 1.454 5.188 -15.172 1.00 91.44 70 ARG A O 1
ATOM 563 N N . ASN A 1 71 ? 1.272 7.303 -15.909 1.00 93.06 71 ASN A N 1
ATOM 564 C CA . ASN A 1 71 ? 0.053 7.601 -15.147 1.00 93.06 71 ASN A CA 1
ATOM 565 C C . ASN A 1 71 ? -1.064 6.578 -15.403 1.00 93.06 71 ASN A C 1
ATOM 567 O O . ASN A 1 71 ? -1.758 6.206 -14.465 1.00 93.06 71 ASN A O 1
ATOM 571 N N . GLN A 1 72 ? -1.211 6.097 -16.644 1.00 93.19 72 GLN A N 1
ATOM 572 C CA . GLN A 1 72 ? -2.211 5.077 -16.973 1.00 93.19 72 GLN A CA 1
ATOM 573 C C . GLN A 1 72 ? -1.963 3.768 -16.211 1.00 93.19 72 GLN A C 1
ATOM 575 O O . GLN A 1 72 ? -2.878 3.258 -15.588 1.00 93.19 72 GLN A O 1
ATOM 580 N N . ALA A 1 73 ? -0.711 3.307 -16.129 1.00 93.38 73 ALA A N 1
ATOM 581 C CA . ALA A 1 73 ? -0.369 2.090 -15.390 1.00 93.38 73 ALA A CA 1
ATOM 582 C C . ALA A 1 73 ? -0.655 2.197 -13.880 1.00 93.38 73 ALA A C 1
ATOM 584 O O . ALA A 1 73 ? -0.908 1.189 -13.228 1.00 93.38 73 ALA A O 1
ATOM 585 N N . LEU A 1 74 ? -0.615 3.410 -13.312 1.00 92.88 74 LEU A N 1
ATOM 586 C CA . LEU A 1 74 ? -1.033 3.647 -11.927 1.00 92.88 74 LEU A CA 1
ATOM 587 C C . LEU A 1 74 ? -2.557 3.576 -11.770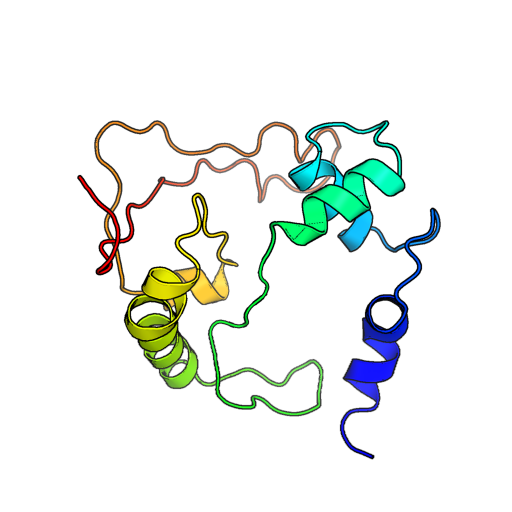 1.00 92.88 74 LEU A C 1
ATOM 589 O O . LEU A 1 74 ? -3.019 3.023 -10.778 1.00 92.88 74 LEU A O 1
ATOM 593 N N . ARG A 1 75 ? -3.321 4.109 -12.733 1.00 92.62 75 ARG A N 1
ATOM 594 C CA . ARG A 1 75 ? -4.792 4.028 -12.733 1.00 92.62 75 ARG A CA 1
ATOM 595 C C . ARG A 1 75 ? -5.259 2.581 -12.888 1.00 92.62 75 ARG A C 1
ATOM 597 O O . ARG A 1 75 ? -5.968 2.096 -12.017 1.00 92.62 75 ARG A O 1
ATOM 604 N N . ASP A 1 76 ? -4.754 1.880 -13.904 1.00 94.31 76 ASP A N 1
ATOM 605 C CA . ASP A 1 76 ? -5.054 0.462 -14.154 1.00 94.31 76 ASP A CA 1
ATOM 606 C C . ASP A 1 76 ? -4.678 -0.404 -12.939 1.00 94.31 76 ASP A C 1
ATOM 608 O O . ASP A 1 76 ? -5.365 -1.353 -12.573 1.00 94.31 76 ASP A O 1
ATOM 612 N N . GLY A 1 77 ? -3.581 -0.047 -12.267 1.00 93.69 77 GLY A N 1
ATOM 613 C CA . GLY A 1 77 ? -3.155 -0.670 -11.022 1.00 93.69 77 GLY A CA 1
ATOM 614 C C . GLY A 1 77 ? -4.150 -0.523 -9.868 1.00 93.69 77 GLY A C 1
ATOM 615 O O . GLY A 1 77 ? -4.267 -1.427 -9.042 1.00 93.69 77 GLY A O 1
ATOM 616 N N . GLY A 1 78 ? -4.884 0.592 -9.818 1.00 92.19 78 GLY A N 1
ATOM 617 C CA . GLY A 1 78 ? -5.979 0.795 -8.872 1.00 92.19 78 GLY A CA 1
ATOM 618 C C . GLY A 1 78 ? -7.139 -0.167 -9.112 1.00 92.19 78 GLY A C 1
ATOM 619 O O . GLY A 1 78 ? -7.658 -0.732 -8.152 1.00 92.19 78 GLY A O 1
ATOM 620 N N . ASP A 1 79 ? -7.483 -0.418 -10.377 1.00 92.81 79 ASP A N 1
ATOM 621 C CA . ASP A 1 79 ? -8.523 -1.386 -10.743 1.00 92.81 79 ASP A CA 1
ATOM 622 C C . ASP A 1 79 ? -8.127 -2.808 -10.333 1.00 92.81 79 ASP A C 1
ATOM 624 O O . ASP A 1 79 ? -8.937 -3.533 -9.758 1.00 92.81 79 ASP A O 1
ATOM 628 N N . VAL A 1 80 ? -6.865 -3.192 -10.560 1.00 93.25 80 VAL A N 1
ATOM 629 C CA . VAL A 1 80 ? -6.332 -4.496 -10.126 1.00 93.25 80 VAL A CA 1
ATOM 630 C C . VAL A 1 80 ? -6.367 -4.632 -8.603 1.00 93.25 80 VAL A C 1
ATOM 632 O O . VAL A 1 80 ? -6.783 -5.671 -8.094 1.00 93.25 80 VAL A O 1
ATOM 635 N N . LEU A 1 81 ? -5.965 -3.590 -7.862 1.00 92.12 81 LEU A N 1
ATOM 636 C CA . LEU A 1 81 ? -6.037 -3.594 -6.398 1.00 92.12 81 LEU A CA 1
ATOM 637 C C . LEU A 1 81 ? -7.462 -3.916 -5.927 1.00 92.12 81 LEU A C 1
ATOM 639 O O . LEU A 1 81 ? -7.653 -4.843 -5.144 1.00 92.12 81 LEU A O 1
ATOM 643 N N . VAL A 1 82 ? -8.453 -3.179 -6.427 1.00 91.94 82 VAL A N 1
ATOM 644 C CA . VAL A 1 82 ? -9.841 -3.285 -5.959 1.00 91.94 82 VAL A CA 1
ATOM 645 C C . VAL A 1 82 ? -10.526 -4.563 -6.418 1.00 91.94 82 VAL A C 1
ATOM 647 O O . VAL A 1 82 ? -11.220 -5.189 -5.622 1.00 91.94 82 VAL A O 1
ATOM 650 N N . ARG A 1 83 ? -10.337 -4.964 -7.677 1.00 91.50 83 ARG A N 1
ATOM 651 C CA . ARG A 1 83 ? -11.036 -6.118 -8.252 1.00 91.50 83 ARG A CA 1
ATOM 652 C C . ARG A 1 83 ? -10.401 -7.449 -7.867 1.00 91.50 83 ARG A C 1
ATOM 654 O O . ARG A 1 83 ? -11.120 -8.407 -7.617 1.00 91.50 83 ARG A O 1
ATOM 661 N N . ASP A 1 84 ? -9.071 -7.515 -7.839 1.00 91.56 84 ASP A N 1
ATOM 662 C CA . ASP A 1 84 ? -8.366 -8.800 -7.823 1.00 91.56 84 ASP A CA 1
ATOM 663 C C . ASP A 1 84 ? -7.650 -9.062 -6.486 1.00 91.56 84 ASP A C 1
ATOM 665 O O . ASP A 1 84 ? -7.527 -10.211 -6.065 1.00 91.56 84 ASP A O 1
ATOM 669 N N . ILE A 1 85 ? -7.177 -8.014 -5.796 1.00 91.19 85 ILE A N 1
ATOM 670 C CA . ILE A 1 85 ? -6.318 -8.161 -4.607 1.00 91.19 85 ILE A CA 1
ATOM 671 C C . ILE A 1 85 ? -7.107 -8.012 -3.304 1.00 91.19 85 ILE A C 1
ATOM 673 O O . ILE A 1 85 ? -7.029 -8.887 -2.437 1.00 91.19 85 ILE A O 1
ATOM 677 N N . LEU A 1 86 ? -7.865 -6.922 -3.146 1.00 91.75 86 LEU A N 1
ATOM 678 C CA . LEU A 1 86 ? -8.616 -6.653 -1.916 1.00 91.75 86 LEU A CA 1
ATOM 679 C C . LEU A 1 86 ? -9.616 -7.768 -1.559 1.00 91.75 86 LEU A C 1
ATOM 681 O O . LEU A 1 86 ? -9.628 -8.158 -0.391 1.00 91.75 86 LEU A O 1
ATOM 685 N N . PRO A 1 87 ? -10.373 -8.367 -2.502 1.00 90.88 87 PRO A N 1
ATOM 686 C CA . PRO A 1 87 ? -11.295 -9.462 -2.182 1.00 90.88 87 PRO A CA 1
ATOM 687 C C . PRO A 1 87 ? -10.608 -10.699 -1.593 1.00 90.88 87 PRO A C 1
ATOM 689 O O . PRO A 1 87 ? -11.209 -11.426 -0.802 1.00 90.88 87 PRO A O 1
ATOM 692 N N . VAL A 1 88 ? -9.346 -10.937 -1.965 1.00 90.38 88 VAL A N 1
ATOM 693 C CA . VAL A 1 88 ? -8.560 -12.088 -1.506 1.00 90.38 88 VAL A CA 1
ATOM 694 C C . VAL A 1 88 ? -7.895 -11.796 -0.165 1.00 90.38 88 VAL A C 1
ATOM 696 O O . VAL A 1 88 ? -7.993 -12.603 0.757 1.00 90.38 88 VAL A O 1
ATOM 699 N N . LEU A 1 89 ? -7.217 -10.649 -0.050 1.00 89.62 89 LEU A N 1
ATOM 700 C CA . LEU A 1 89 ? -6.448 -10.305 1.149 1.00 89.62 89 LEU A CA 1
ATOM 701 C C . LEU A 1 89 ? -7.321 -9.791 2.295 1.00 89.62 89 LEU A C 1
ATOM 703 O O . LEU A 1 89 ? -6.957 -9.980 3.451 1.00 89.62 89 LEU A O 1
ATOM 707 N N . ARG A 1 90 ? -8.449 -9.148 1.971 1.00 89.38 90 ARG A N 1
ATOM 708 C CA . ARG A 1 90 ? -9.407 -8.542 2.910 1.00 89.38 90 ARG A CA 1
ATOM 709 C C . ARG A 1 90 ? -8.713 -7.748 4.032 1.00 89.38 90 ARG A C 1
ATOM 711 O O . ARG A 1 90 ? -8.935 -8.048 5.204 1.00 89.38 90 ARG A O 1
ATOM 718 N N . PRO A 1 91 ? -7.834 -6.784 3.694 1.00 88.19 91 PRO A N 1
ATOM 719 C CA . PRO A 1 91 ? -7.086 -6.046 4.702 1.00 88.19 91 PRO A CA 1
ATOM 720 C C . PRO A 1 91 ? -8.007 -5.124 5.507 1.00 88.19 91 PRO A C 1
ATOM 722 O O . PRO A 1 91 ? -8.925 -4.520 4.949 1.00 88.19 91 PRO A O 1
ATOM 725 N N . ASP A 1 92 ? -7.700 -4.951 6.793 1.00 85.00 92 ASP A N 1
ATOM 726 C CA . ASP A 1 92 ? -8.383 -3.977 7.656 1.00 85.00 92 ASP A CA 1
ATOM 727 C C . ASP A 1 92 ? -8.015 -2.530 7.289 1.00 85.00 92 ASP A C 1
ATOM 729 O O . ASP A 1 92 ? -8.827 -1.615 7.406 1.00 85.00 92 ASP A O 1
ATOM 733 N N . VAL A 1 93 ? -6.771 -2.310 6.845 1.00 83.56 93 VAL A N 1
ATOM 734 C CA . VAL A 1 93 ? -6.229 -0.989 6.504 1.00 83.56 93 VAL A CA 1
ATOM 735 C C . VAL A 1 93 ? -5.359 -1.087 5.255 1.00 83.56 93 VAL A C 1
ATOM 737 O O . VAL A 1 93 ? -4.539 -1.993 5.120 1.00 83.56 93 VAL A O 1
ATOM 740 N N . VAL A 1 94 ? -5.496 -0.106 4.360 1.00 86.44 94 VAL A N 1
ATOM 741 C CA . VAL A 1 94 ? -4.632 0.060 3.185 1.00 86.44 94 VAL A CA 1
ATOM 742 C C . VAL A 1 94 ? -3.892 1.389 3.292 1.00 86.44 94 VAL A C 1
ATOM 744 O O . VAL A 1 94 ? -4.506 2.448 3.406 1.00 86.44 94 VAL A O 1
ATOM 747 N N . LEU A 1 95 ? -2.560 1.345 3.220 1.00 84.19 95 LEU A N 1
ATOM 748 C CA . LEU A 1 95 ? -1.713 2.537 3.222 1.00 84.19 95 LEU A CA 1
ATOM 749 C C . LEU A 1 95 ? -1.224 2.839 1.804 1.00 84.19 95 LEU A C 1
ATOM 751 O O . LEU A 1 95 ? -0.536 2.031 1.182 1.00 84.19 95 LEU A O 1
ATOM 755 N N . LEU A 1 96 ? -1.549 4.030 1.299 1.00 82.56 96 LEU A N 1
ATOM 756 C CA . LEU A 1 96 ? -1.157 4.470 -0.039 1.00 82.56 96 LEU A CA 1
ATOM 757 C C . LEU A 1 96 ? -0.190 5.650 0.028 1.00 82.56 96 LEU A C 1
ATOM 759 O O . LEU A 1 96 ? -0.447 6.682 0.648 1.00 82.56 96 LEU A O 1
ATOM 763 N N . GLY A 1 97 ? 0.935 5.523 -0.678 1.00 82.19 97 GLY A N 1
ATOM 764 C CA . GLY A 1 97 ? 1.860 6.636 -0.866 1.00 82.19 97 GLY A CA 1
ATOM 765 C C . GLY A 1 97 ? 1.214 7.776 -1.660 1.00 82.19 97 GLY A C 1
ATOM 766 O O . GLY A 1 97 ? 0.357 7.551 -2.512 1.00 82.19 97 GLY A O 1
ATOM 767 N N . ARG A 1 98 ? 1.679 9.016 -1.454 1.00 81.75 98 ARG A N 1
ATOM 768 C CA . ARG A 1 98 ? 1.099 10.228 -2.073 1.00 81.75 98 ARG A CA 1
ATOM 769 C C . ARG A 1 98 ? 0.880 10.116 -3.585 1.00 81.75 98 ARG A C 1
ATOM 771 O O . ARG A 1 98 ? -0.135 10.581 -4.092 1.00 81.75 98 ARG A O 1
ATOM 778 N N . THR A 1 99 ? 1.842 9.561 -4.320 1.00 85.12 99 THR A N 1
ATOM 779 C CA . THR A 1 99 ? 1.716 9.413 -5.777 1.00 85.12 99 THR A CA 1
ATOM 780 C C . THR A 1 99 ? 0.646 8.394 -6.140 1.00 85.12 99 THR A C 1
ATOM 782 O O . THR A 1 99 ? -0.161 8.684 -7.012 1.00 85.12 99 THR A O 1
ATOM 785 N N . ALA A 1 100 ? 0.613 7.246 -5.458 1.00 86.19 100 ALA A N 1
ATOM 786 C CA . ALA A 1 100 ? -0.419 6.233 -5.655 1.00 86.19 100 ALA A CA 1
ATOM 787 C C . ALA A 1 100 ? -1.808 6.828 -5.381 1.00 86.19 100 ALA A C 1
ATOM 789 O O . ALA A 1 100 ? -2.677 6.757 -6.241 1.00 86.19 100 ALA A O 1
ATOM 790 N N . TRP A 1 101 ? -1.953 7.541 -4.259 1.00 87.31 101 TRP A N 1
ATOM 791 C CA . TRP A 1 101 ? -3.191 8.214 -3.871 1.00 87.31 101 TRP A CA 1
ATOM 792 C C . TRP A 1 101 ? -3.735 9.167 -4.942 1.00 87.31 101 TRP A C 1
ATOM 794 O O . TRP A 1 101 ? 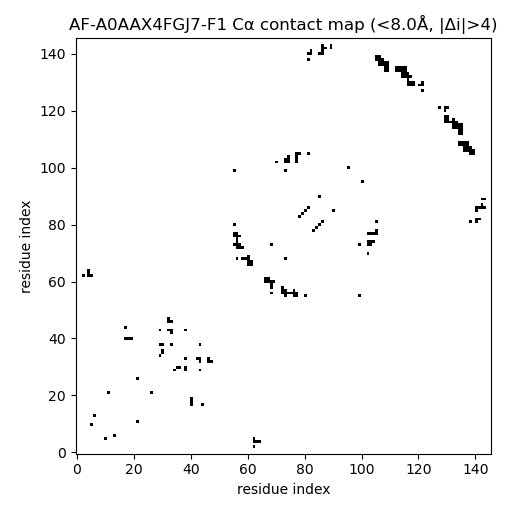-4.913 9.134 -5.262 1.00 87.31 101 TRP A O 1
ATOM 804 N N . ARG A 1 102 ? -2.874 9.985 -5.563 1.00 87.44 102 ARG A N 1
ATOM 805 C CA . ARG A 1 102 ? -3.295 10.958 -6.593 1.00 87.44 102 ARG A CA 1
ATOM 806 C C . ARG A 1 102 ? -3.912 10.332 -7.845 1.00 87.44 102 ARG A C 1
ATOM 808 O O . ARG A 1 102 ? -4.601 11.039 -8.575 1.00 87.44 102 ARG A O 1
ATOM 815 N N . PHE A 1 103 ? -3.588 9.077 -8.145 1.00 87.62 103 PHE A N 1
ATOM 816 C CA . PHE A 1 103 ? -4.091 8.369 -9.325 1.00 87.62 103 PHE A CA 1
ATOM 817 C C . PHE A 1 103 ? -5.106 7.284 -8.979 1.00 87.62 103 PHE A C 1
ATOM 819 O O . PHE A 1 103 ? -5.674 6.688 -9.890 1.00 87.62 103 PHE A O 1
ATOM 826 N N . PHE A 1 104 ? -5.330 7.046 -7.690 1.00 87.06 104 PHE A N 1
ATOM 827 C CA . PHE A 1 104 ? -6.320 6.108 -7.210 1.00 87.06 104 PHE A CA 1
ATOM 828 C C . PHE A 1 104 ? -7.711 6.741 -7.306 1.00 87.06 104 PHE A C 1
ATOM 830 O O . PHE A 1 104 ? -7.901 7.888 -6.908 1.00 87.06 104 PHE A O 1
ATOM 837 N N . SER A 1 105 ? -8.663 6.015 -7.887 1.00 87.00 105 SER A N 1
ATOM 838 C CA . SER A 1 105 ? -10.007 6.521 -8.202 1.00 87.00 105 SER A CA 1
ATOM 839 C C . SER A 1 105 ? -11.128 5.707 -7.561 1.00 87.00 105 SER A C 1
ATOM 841 O O . SER A 1 105 ? -12.272 5.817 -7.989 1.00 87.00 105 SER A O 1
ATOM 843 N N . HIS A 1 106 ? -10.804 4.877 -6.570 1.00 88.00 106 HIS A N 1
ATOM 844 C CA . HIS A 1 106 ? -11.761 3.990 -5.917 1.00 88.00 106 HIS A CA 1
ATOM 845 C C . HIS A 1 106 ? -12.009 4.397 -4.471 1.00 88.00 106 HIS A C 1
ATOM 847 O O . HIS A 1 106 ? -11.108 4.879 -3.784 1.00 88.00 106 HIS A O 1
ATOM 853 N N . GLY A 1 107 ? -13.227 4.124 -4.014 1.00 87.19 107 GLY A N 1
ATOM 854 C CA . GLY A 1 107 ? -13.682 4.462 -2.676 1.00 87.19 107 GLY A CA 1
ATOM 855 C C . GLY A 1 107 ? -14.205 5.887 -2.550 1.00 87.19 107 GLY A C 1
ATOM 856 O O . GLY A 1 107 ? -14.230 6.664 -3.503 1.00 87.19 107 GLY A O 1
ATOM 857 N N . GLU A 1 108 ? -14.631 6.208 -1.339 1.00 88.94 108 GLU A N 1
ATOM 858 C CA . GLU A 1 108 ? -15.182 7.508 -0.979 1.00 88.94 108 GLU A CA 1
ATOM 859 C C . GLU A 1 108 ? -14.768 7.879 0.449 1.00 88.94 108 GLU A C 1
ATOM 861 O O . GLU A 1 108 ? -14.490 6.983 1.255 1.00 88.94 108 GLU A O 1
ATOM 866 N N . PRO A 1 109 ? -14.709 9.177 0.791 1.00 84.94 109 PRO A N 1
ATOM 867 C CA . PRO A 1 109 ? -14.507 9.597 2.171 1.00 84.94 109 PRO A CA 1
ATOM 868 C C . PRO A 1 109 ? -15.551 8.944 3.080 1.00 84.94 109 PRO A C 1
ATOM 870 O O . PRO A 1 109 ? -16.748 9.034 2.813 1.00 84.94 109 PRO A O 1
ATOM 873 N N . HIS A 1 110 ? -15.111 8.291 4.156 1.00 81.75 110 HIS A N 1
ATOM 874 C CA . HIS A 1 110 ? -16.026 7.673 5.105 1.00 81.75 110 HIS A CA 1
ATOM 875 C C . HIS A 1 110 ? -16.711 8.778 5.922 1.00 81.75 110 HIS A C 1
ATOM 877 O O . HIS A 1 110 ? -16.040 9.460 6.706 1.00 81.75 110 HIS A O 1
ATOM 883 N N . PRO A 1 111 ? -18.038 8.966 5.804 1.00 79.12 111 PRO A N 1
ATOM 884 C CA . PRO A 1 111 ? -18.724 9.985 6.583 1.00 79.12 111 PRO A CA 1
ATOM 885 C C . PRO A 1 111 ? -18.645 9.639 8.074 1.00 79.12 111 PRO A C 1
ATOM 887 O O . PRO A 1 111 ? -18.834 8.487 8.464 1.00 79.12 111 PRO A O 1
ATOM 890 N N . GLY A 1 112 ? -18.356 10.637 8.910 1.00 78.62 112 GLY A N 1
ATOM 891 C CA . GLY A 1 112 ? -18.365 10.499 10.370 1.00 78.62 112 GLY A CA 1
ATOM 892 C C . GLY A 1 112 ? -17.086 9.948 11.008 1.00 78.62 112 GLY A C 1
ATOM 893 O O . GLY A 1 112 ? -17.048 9.845 12.232 1.00 78.62 112 GLY A O 1
ATOM 894 N N . LEU A 1 113 ? -16.042 9.628 10.234 1.00 79.38 113 LEU A N 1
ATOM 895 C CA . LEU A 1 113 ? -14.718 9.352 10.796 1.00 79.38 113 LEU A CA 1
ATOM 896 C C . LEU A 1 113 ? -13.886 10.632 10.866 1.00 79.38 113 LEU A C 1
ATOM 898 O O . LEU A 1 113 ? -13.758 11.363 9.883 1.00 79.38 113 LEU A O 1
ATOM 902 N N . GLU A 1 114 ? -13.290 10.875 12.033 1.00 80.38 114 GLU A N 1
ATOM 903 C CA . GLU A 1 114 ? -12.324 11.955 12.198 1.00 80.38 114 GLU A CA 1
ATOM 904 C C . GLU A 1 114 ? -11.112 11.729 11.279 1.00 80.38 114 GLU A C 1
ATOM 906 O O . GLU A 1 114 ? -10.603 10.603 11.191 1.00 80.38 114 GLU A O 1
ATOM 911 N N . PRO A 1 115 ? -10.613 12.778 10.601 1.00 79.12 115 PRO A N 1
ATOM 912 C CA . PRO A 1 115 ? -9.410 12.680 9.793 1.00 79.12 115 PRO A CA 1
ATOM 913 C C . PRO A 1 115 ? -8.222 12.123 10.590 1.00 79.12 115 PRO A C 1
ATOM 915 O O . PRO A 1 115 ? -7.890 12.594 11.680 1.00 79.12 115 PRO A O 1
ATOM 918 N N . PHE A 1 116 ? -7.525 11.144 10.017 1.00 77.19 116 PHE A N 1
ATOM 919 C CA . PHE A 1 116 ? -6.342 10.553 10.625 1.00 77.19 116 PHE A CA 1
ATOM 920 C C . PHE A 1 116 ? -5.203 11.576 10.699 1.00 77.19 116 PHE A C 1
ATOM 922 O O . PHE A 1 116 ? -4.797 12.158 9.690 1.00 77.19 116 PHE A O 1
ATOM 929 N N . CYS A 1 117 ? -4.642 11.764 11.893 1.00 70.88 117 CYS A N 1
ATOM 930 C CA . CYS A 1 117 ? -3.478 12.611 12.124 1.00 70.88 117 CYS A CA 1
ATOM 931 C C . CYS A 1 117 ? -2.345 11.772 12.723 1.00 70.88 117 CYS A C 1
ATOM 933 O O . CYS A 1 117 ? -2.462 11.234 13.824 1.00 70.88 117 CYS A O 1
ATOM 935 N N . ALA A 1 118 ? -1.215 11.691 12.020 1.00 66.69 118 ALA A N 1
ATOM 936 C CA . ALA A 1 118 ? -0.049 10.910 12.428 1.00 66.69 118 ALA A CA 1
ATOM 937 C C . ALA A 1 118 ? 0.790 11.644 13.500 1.00 66.69 118 ALA A C 1
ATOM 939 O O . ALA A 1 118 ? 1.992 11.863 13.338 1.00 66.69 118 ALA A O 1
ATOM 940 N N . GLN A 1 119 ? 0.151 12.051 14.604 1.00 59.34 119 GLN A N 1
ATOM 941 C CA . GLN A 1 119 ? 0.730 12.930 15.632 1.00 59.34 119 GLN A CA 1
ATOM 942 C C . GLN A 1 119 ? 2.023 12.376 16.250 1.00 59.34 119 GLN A C 1
ATOM 944 O O . GLN A 1 119 ? 2.906 13.140 16.638 1.00 59.34 119 GLN A O 1
ATOM 949 N N . GLN A 1 120 ? 2.165 11.050 16.323 1.00 54.50 120 GLN A N 1
ATOM 950 C CA . GLN A 1 120 ? 3.313 10.405 16.964 1.00 54.50 120 GLN A CA 1
ATOM 951 C C . GLN A 1 120 ? 4.552 10.266 16.066 1.00 54.50 120 GLN A C 1
ATOM 953 O O . GLN A 1 120 ? 5.640 10.010 16.577 1.00 54.50 120 GLN A O 1
ATOM 958 N N . VAL A 1 121 ? 4.426 10.471 14.751 1.00 52.09 121 VAL A N 1
ATOM 959 C CA . VAL A 1 121 ? 5.517 10.206 13.792 1.00 52.09 121 VAL A CA 1
ATOM 960 C C . VAL A 1 121 ? 6.548 11.348 13.757 1.00 52.09 121 VAL A C 1
ATOM 962 O O . VAL A 1 121 ? 7.647 11.178 13.241 1.00 52.09 121 VAL A O 1
ATOM 965 N N . ASN A 1 122 ? 6.245 12.493 14.385 1.00 46.56 122 ASN A N 1
ATOM 966 C CA . ASN A 1 122 ? 7.117 13.674 14.427 1.00 46.56 122 ASN A CA 1
ATOM 967 C C . ASN A 1 122 ? 7.430 14.143 15.860 1.00 46.56 122 ASN A C 1
ATOM 969 O O . ASN A 1 122 ? 7.273 15.321 16.177 1.00 46.56 122 ASN A O 1
ATOM 973 N N . ARG A 1 123 ? 7.918 13.263 16.744 1.00 50.16 123 ARG A N 1
ATOM 974 C CA . ARG A 1 123 ? 8.537 13.698 18.018 1.00 50.16 123 ARG A CA 1
ATOM 975 C C . ARG A 1 123 ? 9.954 14.278 17.805 1.00 50.16 123 ARG A C 1
ATOM 977 O O . ARG A 1 123 ? 10.895 13.877 18.481 1.00 50.16 123 ARG A O 1
ATOM 984 N N . GLY A 1 124 ? 10.123 15.189 16.842 1.00 53.56 124 GLY A N 1
ATOM 985 C CA . GLY A 1 124 ? 11.400 15.839 16.520 1.00 53.56 124 GLY A CA 1
ATOM 986 C C . GLY A 1 124 ? 11.257 16.993 15.518 1.00 53.56 124 GLY A C 1
ATOM 987 O O . GLY A 1 124 ? 10.213 17.148 14.893 1.00 53.56 124 GLY A O 1
ATOM 988 N N . GLU A 1 125 ? 12.312 17.795 15.340 1.00 50.72 125 GLU A N 1
ATOM 989 C CA . GLU A 1 125 ? 12.340 19.018 14.505 1.00 50.72 125 GLU A CA 1
ATOM 990 C C . GLU A 1 125 ? 12.199 18.784 12.982 1.00 50.72 125 GLU A C 1
ATOM 992 O O . GLU A 1 125 ? 12.323 19.713 12.178 1.00 50.72 125 GLU A O 1
ATOM 997 N N . SER A 1 126 ? 11.948 17.550 12.534 1.00 50.34 126 SER A N 1
ATOM 998 C CA . SER A 1 126 ? 11.850 17.238 11.110 1.00 50.34 126 SER A CA 1
ATOM 999 C C . SER A 1 126 ? 10.467 17.594 10.532 1.00 50.34 126 SER A C 1
ATOM 1001 O O . SER A 1 126 ? 9.420 17.482 11.161 1.00 50.34 126 SER A O 1
ATOM 1003 N N . LYS A 1 127 ? 10.503 18.128 9.304 1.00 51.19 127 LYS A N 1
ATOM 1004 C CA . LYS A 1 127 ? 9.439 18.829 8.555 1.00 51.19 127 LYS A CA 1
ATOM 1005 C C . LYS A 1 127 ? 7.991 18.370 8.829 1.00 51.19 127 LYS A C 1
ATOM 1007 O O . LYS A 1 127 ? 7.648 17.216 8.603 1.00 51.19 127 LYS A O 1
ATOM 1012 N N . ARG A 1 128 ? 7.111 19.363 9.056 1.00 51.81 128 ARG A N 1
ATOM 1013 C CA . ARG A 1 128 ? 5.634 19.326 9.245 1.00 51.81 128 ARG A CA 1
ATOM 1014 C C . ARG A 1 128 ? 4.782 18.507 8.242 1.00 51.81 128 ARG A C 1
ATOM 1016 O O . ARG A 1 128 ? 3.562 18.500 8.354 1.00 51.81 128 ARG A O 1
ATOM 1023 N N . ARG A 1 129 ? 5.369 17.830 7.248 1.00 51.34 129 ARG A N 1
ATOM 1024 C CA . ARG A 1 129 ? 4.656 17.204 6.112 1.00 51.34 129 ARG A CA 1
ATOM 1025 C C . ARG A 1 129 ? 3.723 16.045 6.494 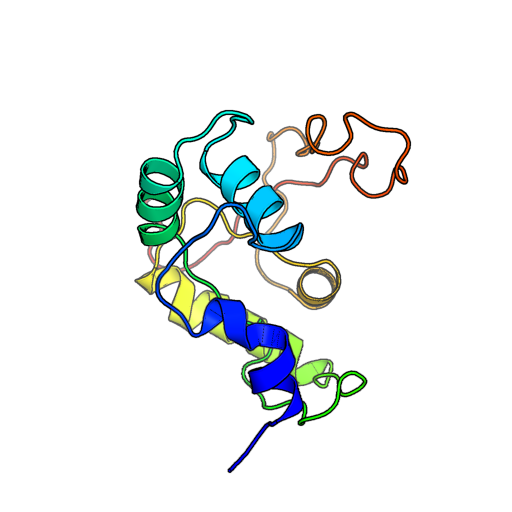1.00 51.34 129 ARG A C 1
ATOM 1027 O O . ARG A 1 129 ? 2.856 15.713 5.691 1.00 51.34 129 ARG A O 1
ATOM 1034 N N . TYR A 1 130 ? 3.875 15.460 7.684 1.00 51.56 130 TYR A N 1
ATOM 1035 C CA . TYR A 1 130 ? 3.010 14.377 8.182 1.00 51.56 130 TYR A CA 1
ATOM 1036 C C . TYR A 1 130 ? 2.009 14.830 9.267 1.00 51.56 130 TYR A C 1
ATOM 1038 O O . TYR A 1 130 ? 1.367 13.987 9.879 1.00 51.56 130 TYR A O 1
ATOM 1046 N N . ILE A 1 131 ? 1.883 16.143 9.522 1.00 54.47 131 ILE A N 1
ATOM 1047 C CA . ILE A 1 131 ? 0.964 16.705 10.538 1.00 54.47 131 ILE A CA 1
ATOM 1048 C C . ILE A 1 131 ? -0.441 16.944 9.965 1.00 54.47 131 ILE A C 1
ATOM 1050 O O . ILE A 1 131 ? -1.421 16.988 10.702 1.00 54.47 131 ILE A O 1
ATOM 1054 N N . GLU A 1 132 ? -0.552 17.104 8.648 1.00 65.00 132 GLU A N 1
ATOM 1055 C CA . GLU A 1 132 ? -1.837 17.356 8.002 1.00 65.00 132 GLU A CA 1
ATOM 1056 C C . GLU A 1 132 ? -2.771 16.166 8.196 1.00 65.00 132 GLU A C 1
ATOM 1058 O O . GLU A 1 132 ? -2.427 15.035 7.840 1.00 65.00 132 GLU A O 1
ATOM 1063 N N . ALA A 1 133 ? -3.952 16.448 8.739 1.00 71.75 133 ALA A N 1
ATOM 1064 C CA . ALA A 1 133 ? -5.001 15.462 8.875 1.00 71.75 133 ALA A CA 1
ATOM 1065 C C . ALA A 1 133 ? -5.392 14.929 7.485 1.00 71.75 133 ALA A C 1
ATOM 1067 O O . ALA A 1 133 ? -5.438 15.680 6.502 1.00 71.75 133 ALA A O 1
ATOM 1068 N N . ARG A 1 134 ? -5.606 13.619 7.386 1.00 76.75 134 ARG A N 1
ATOM 1069 C CA . ARG A 1 134 ? -5.968 12.931 6.146 1.00 76.75 134 ARG A CA 1
ATOM 1070 C C . ARG A 1 134 ? -7.336 12.304 6.312 1.00 76.75 134 ARG A C 1
ATOM 1072 O O . ARG A 1 134 ? -7.579 11.619 7.297 1.00 76.75 134 ARG A O 1
ATOM 1079 N N . GLU A 1 135 ? -8.216 12.548 5.353 1.00 81.81 135 GLU A N 1
ATOM 1080 C CA . GLU A 1 135 ? -9.518 11.892 5.321 1.00 81.81 135 GLU A CA 1
ATOM 1081 C C . GLU A 1 135 ? -9.336 10.374 5.311 1.00 81.81 135 GLU A C 1
ATOM 1083 O O . GLU A 1 135 ? -8.445 9.846 4.639 1.00 81.81 135 GLU A O 1
ATOM 1088 N N . VAL A 1 136 ? -10.185 9.682 6.062 1.00 84.25 136 VAL A N 1
ATOM 1089 C CA . VAL A 1 136 ? -10.270 8.223 6.032 1.00 84.25 136 VAL A CA 1
ATOM 1090 C C . VAL A 1 136 ? -11.265 7.847 4.944 1.00 84.25 136 VAL A C 1
ATOM 1092 O O . VAL A 1 136 ? -12.360 8.403 4.888 1.00 84.25 136 VAL A O 1
ATOM 1095 N N . TRP A 1 137 ? -10.869 6.944 4.053 1.00 88.56 137 TRP A N 1
ATOM 1096 C CA . TRP A 1 137 ? -11.683 6.528 2.914 1.00 88.56 137 TRP A CA 1
ATOM 1097 C C . TRP A 1 137 ? -12.133 5.083 3.079 1.00 88.56 1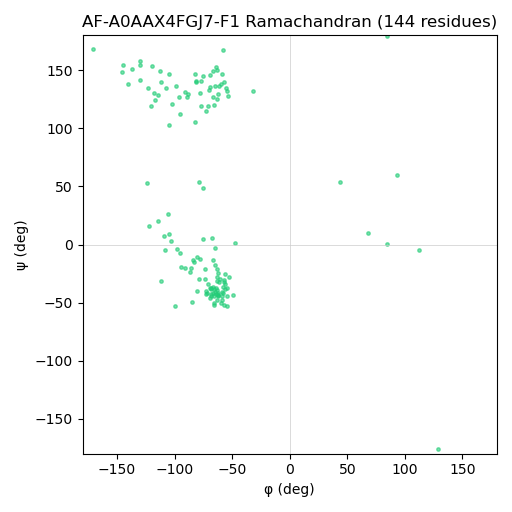37 TRP A C 1
ATOM 1099 O O . TRP A 1 137 ? -11.351 4.226 3.493 1.00 88.56 137 TRP A O 1
ATOM 1109 N N . SER A 1 138 ? -13.380 4.821 2.704 1.00 86.25 138 SER A N 1
ATOM 1110 C CA . SER A 1 138 ? -13.928 3.477 2.563 1.00 86.25 138 SER A CA 1
ATOM 1111 C C . SER A 1 138 ? -13.681 2.978 1.153 1.00 86.25 138 SER A C 1
ATOM 1113 O O . SER A 1 138 ? -14.047 3.640 0.181 1.00 86.25 138 SER A O 1
ATOM 1115 N N . LEU A 1 139 ? -13.082 1.797 1.034 1.00 85.25 139 LEU A N 1
ATOM 1116 C CA . LEU A 1 139 ? -12.957 1.109 -0.245 1.00 85.25 139 LEU A CA 1
ATOM 1117 C C . LEU A 1 139 ? -14.112 0.122 -0.373 1.00 85.25 139 LEU A C 1
ATOM 1119 O O . LEU A 1 139 ? -14.178 -0.861 0.362 1.00 85.25 139 LEU A O 1
ATOM 1123 N N . HIS A 1 140 ? -15.018 0.384 -1.309 1.00 76.50 140 HIS A N 1
ATOM 1124 C CA . HIS A 1 140 ? -16.096 -0.541 -1.642 1.00 76.50 140 HIS A CA 1
ATOM 1125 C C . HIS A 1 140 ? -15.556 -1.592 -2.610 1.00 76.50 140 HIS A C 1
ATOM 1127 O O . HIS A 1 140 ? -15.304 -1.288 -3.775 1.00 76.50 140 HIS A O 1
ATOM 1133 N N . TYR A 1 141 ? -15.332 -2.811 -2.123 1.00 79.81 141 TYR A N 1
ATOM 1134 C CA . TYR A 1 141 ? -14.904 -3.949 -2.937 1.00 79.81 141 TYR A CA 1
ATOM 1135 C C . TYR A 1 141 ? -15.678 -5.210 -2.544 1.00 79.81 141 TYR A C 1
ATOM 1137 O O . TYR A 1 141 ? -16.111 -5.358 -1.400 1.00 79.81 141 TYR A O 1
ATOM 1145 N N . GLU A 1 142 ? -15.875 -6.122 -3.496 1.00 69.25 142 GLU A N 1
ATOM 1146 C CA . GLU A 1 142 ? -16.591 -7.372 -3.238 1.00 69.25 142 GLU A CA 1
ATOM 1147 C C . GLU A 1 142 ? -15.846 -8.217 -2.195 1.00 69.25 142 GLU A C 1
ATOM 1149 O O . GLU A 1 142 ? -14.649 -8.465 -2.309 1.00 69.25 142 GLU A O 1
ATOM 1154 N N . GLY A 1 143 ? -16.558 -8.671 -1.161 1.00 58.22 143 GLY A N 1
ATOM 1155 C CA . GLY A 1 143 ? -15.991 -9.515 -0.106 1.00 58.22 143 GLY A CA 1
ATOM 1156 C C . GLY A 1 143 ? -15.902 -8.859 1.271 1.00 58.22 143 GLY A C 1
ATOM 1157 O O . GLY A 1 143 ? -15.598 -9.557 2.238 1.00 58.22 143 GLY A O 1
ATOM 1158 N N . THR A 1 144 ? -16.227 -7.579 1.439 1.00 50.69 144 THR A N 1
ATOM 1159 C CA . THR A 1 144 ? -16.564 -7.035 2.764 1.00 50.69 144 THR A CA 1
ATOM 1160 C C . THR A 1 144 ? -17.997 -7.458 3.113 1.00 50.69 144 THR A C 1
ATOM 1162 O O . THR A 1 144 ? -18.935 -7.215 2.357 1.00 50.69 144 THR A O 1
ATOM 1165 N N . ARG A 1 145 ? -18.186 -8.209 4.211 1.00 43.31 145 ARG A N 1
ATOM 1166 C CA . ARG A 1 145 ? -19.543 -8.438 4.742 1.00 43.31 145 ARG A CA 1
ATOM 1167 C C . ARG A 1 145 ? -19.991 -7.152 5.454 1.00 43.31 145 ARG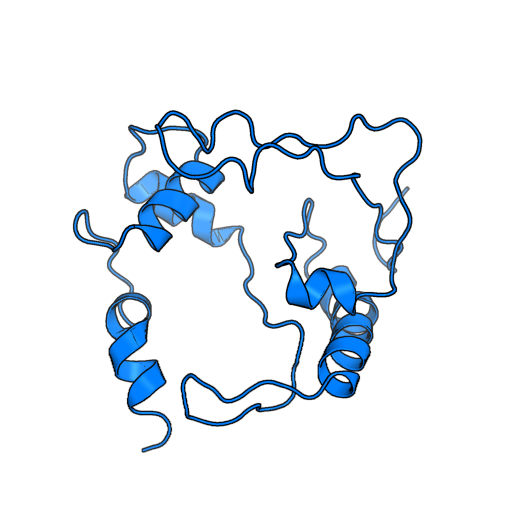 A C 1
ATOM 1169 O O . ARG A 1 145 ? -19.116 -6.507 6.032 1.00 43.31 145 ARG A O 1
ATOM 1176 N N . PRO A 1 146 ? -21.288 -6.803 5.393 1.00 44.81 146 PRO A N 1
ATOM 1177 C CA . PRO A 1 146 ? -21.841 -5.677 6.142 1.00 44.81 146 PRO 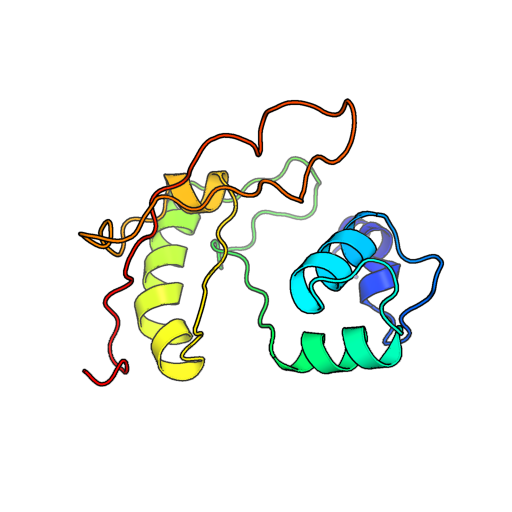A CA 1
ATOM 1178 C C . PRO A 1 146 ? -21.660 -5.849 7.652 1.00 44.81 146 PRO A C 1
ATOM 1180 O O . PRO A 1 146 ? -21.576 -7.016 8.110 1.00 44.81 146 PRO A O 1
#

Nearest PDB structures (foldseek):
  9evd-assembly1_1  TM=2.097E-01  e=4.958E+00  Polytomella sp. Pringsheim 198.80

Sequence (146 aa):
MDRPFTQDHFLEMATPIRSGRDGPFFRALDLMLTGRQDFQLAEAAAAWKREAFMNLSQAFAGCQANHRPRNQALRDGGDVLVRDILPVLRPDVVLLGRTAWRFFSHGEPHPGLEPFCAQQVNRGESKRRYIEAREVWSLHYEGTRP